Protein 7R8W (pdb70)

Organism: Mus musculus (NCBI:txid10090)

Structure (mmCIF, N/CA/C/O backbone):
data_7R8W
#
_entry.id   7R8W
#
_cell.length_a   35.060
_cell.length_b   37.875
_cell.length_c   38.883
_cell.angle_alpha   90.000
_cell.angle_beta   97.020
_cell.angle_gamma   90.000
#
_symmetry.space_group_name_H-M   'P 1 21 1'
#
loop_
_entity.id
_entity.type
_entity.pdbx_description
1 polymer 'SH2B adapter protein 3'
2 polymer 'JAK2 pY813 phosphopeptide'
3 water water
#
loop_
_atom_site.group_PDB
_atom_site.id
_atom_site.type_symbol
_atom_site.label_atom_id
_atom_site.label_alt_id
_atom_site.label_comp_id
_atom_site.label_asym_id
_atom_site.label_entity_id
_atom_site.label_seq_id
_atom_site.pdbx_PDB_ins_code
_atom_site.Cartn_x
_atom_site.Cartn_y
_atom_site.Cartn_z
_atom_site.occupancy
_atom_site.B_iso_or_equiv
_atom_site.auth_seq_id
_atom_site.auth_comp_id
_atom_site.auth_asym_id
_atom_site.auth_atom_id
_atom_site.pdbx_PDB_model_num
ATOM 1 N N . GLN A 1 1 ? 28.117 1.506 17.107 1.00 48.40 325 GLN A N 1
ATOM 2 C CA . GLN A 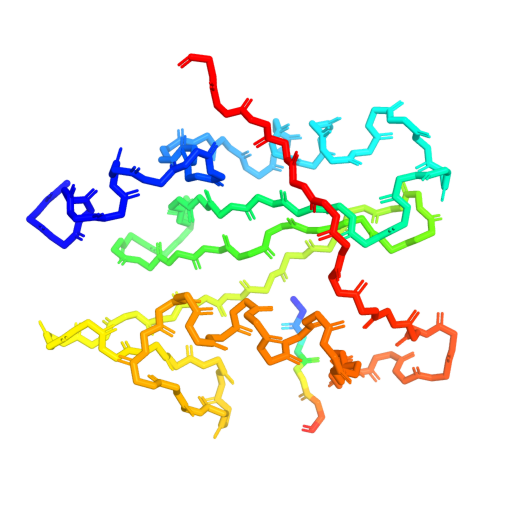1 1 ? 27.030 0.824 16.410 1.00 48.01 325 GLN A CA 1
ATOM 3 C C . GLN A 1 1 ? 27.040 -0.675 16.697 1.00 49.25 325 GLN A C 1
ATOM 4 O O . GLN A 1 1 ? 27.789 -1.159 17.550 1.00 50.26 325 GLN A O 1
ATOM 7 N N . LYS A 1 2 ? 26.206 -1.409 15.963 1.00 50.21 326 LYS A N 1
ATOM 8 C CA . LYS A 1 2 ? 26.164 -2.857 16.121 1.00 51.02 326 LYS A CA 1
ATOM 9 C C . LYS A 1 2 ? 27.467 -3.487 15.647 1.00 54.39 326 LYS A C 1
ATOM 10 O O . LYS A 1 2 ? 28.057 -4.319 16.347 1.00 52.24 326 LYS A O 1
ATOM 12 N N . THR A 1 3 ? 27.943 -3.074 14.465 1.00 53.15 327 THR A N 1
ATOM 13 C CA . THR A 1 3 ? 29.210 -3.574 13.941 1.00 55.68 327 THR A CA 1
ATOM 14 C C . THR A 1 3 ? 30.377 -3.154 14.820 1.00 51.28 327 THR A C 1
ATOM 15 O O . THR A 1 3 ? 31.348 -3.903 14.978 1.00 52.92 327 THR A O 1
ATOM 17 N N . ASP A 1 4 ? 30.310 -1.956 15.394 1.00 53.80 328 ASP A N 1
ATOM 18 C CA . ASP A 1 4 ? 31.434 -1.447 16.165 1.00 47.02 328 ASP A CA 1
ATOM 19 C C . ASP A 1 4 ? 31.484 -2.003 17.579 1.00 50.19 328 ASP A C 1
ATOM 20 O O . ASP A 1 4 ? 32.430 -1.685 18.311 1.00 51.71 328 ASP A O 1
ATOM 22 N N . HIS A 1 5 ? 30.518 -2.827 17.990 0.89 46.94 329 HIS A N 1
ATOM 23 C CA . HIS A 1 5 ? 30.613 -3.378 19.334 0.89 47.52 329 HIS A CA 1
ATOM 24 C C . HIS A 1 5 ? 31.630 -4.513 19.415 0.89 47.92 329 HIS A C 1
ATOM 25 O O . HIS A 1 5 ? 32.314 -4.656 20.437 0.89 48.05 329 HIS A O 1
ATOM 32 N N . PHE A 1 6 ? 31.744 -5.348 18.376 1.00 51.78 330 PHE A N 1
ATOM 33 C CA . PHE A 1 6 ? 32.734 -6.422 18.477 1.00 51.51 330 PHE A CA 1
ATOM 34 C C . PHE A 1 6 ? 34.165 -5.895 18.335 1.00 47.38 330 PHE A C 1
ATOM 35 O O . PHE A 1 6 ? 35.081 -6.452 18.950 1.00 47.18 330 PHE A O 1
ATOM 43 N N . LEU A 1 7 ? 34.381 -4.831 17.547 1.00 40.79 331 LEU A N 1
ATOM 44 C CA . LEU A 1 7 ? 35.689 -4.172 17.513 1.00 35.58 331 LEU A CA 1
ATOM 45 C C . LEU A 1 7 ? 36.072 -3.574 18.860 1.00 39.23 331 LEU A C 1
ATOM 46 O O . LEU A 1 7 ? 37.271 -3.412 19.145 1.00 33.42 331 LEU A O 1
ATOM 51 N N . SER A 1 8 ? 35.087 -3.234 19.697 1.00 37.42 332 SER A N 1
ATOM 52 C CA . SER A 1 8 ? 35.390 -2.566 20.956 1.00 37.28 332 SER A CA 1
ATOM 53 C C . SER A 1 8 ? 36.060 -3.478 21.972 1.00 38.56 332 SER A C 1
ATOM 54 O O . SER A 1 8 ? 36.495 -2.984 23.017 1.00 41.79 332 SER A O 1
ATOM 57 N N . CYS A 1 9 ? 36.151 -4.782 21.714 1.00 35.81 333 CYS A N 1
ATOM 58 C CA . CYS A 1 9 ? 36.914 -5.633 22.612 1.00 37.54 333 CYS A CA 1
ATOM 59 C C . CYS A 1 9 ? 38.417 -5.593 22.339 1.00 35.45 333 CYS A C 1
ATOM 60 O O . CYS A 1 9 ? 39.170 -6.195 23.106 1.00 34.07 333 CYS A O 1
ATOM 63 N N . TYR A 1 10 ? 38.873 -4.895 21.286 1.00 34.03 334 TYR A N 1
ATOM 64 C CA . TYR A 1 10 ? 40.296 -4.943 20.950 1.00 32.14 334 TYR A CA 1
ATOM 65 C C . TYR A 1 10 ? 41.056 -3.727 21.483 1.00 30.30 334 TYR A C 1
ATOM 66 O O . TYR A 1 10 ? 40.582 -2.592 21.361 1.00 29.92 334 TYR A O 1
ATOM 75 N N . PRO A 1 11 ? 42.271 -3.912 22.0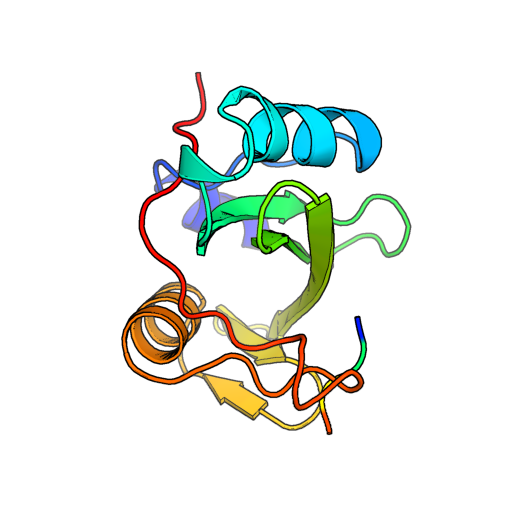27 1.00 27.28 335 PRO A N 1
ATOM 76 C CA . PRO A 1 11 ? 42.997 -2.770 22.604 1.00 24.41 335 PRO A CA 1
ATOM 77 C C . PRO A 1 11 ? 43.417 -1.705 21.579 1.00 27.48 335 PRO A C 1
ATOM 78 O O . PRO A 1 11 ? 43.735 -0.580 21.975 1.00 28.27 335 PRO A O 1
ATOM 82 N N . TRP A 1 12 ? 43.449 -2.028 20.297 1.00 23.95 336 TRP A N 1
ATOM 83 C CA . TRP A 1 12 ? 43.910 -1.113 19.259 1.00 20.43 336 TRP A CA 1
ATOM 84 C C . TRP A 1 12 ? 42.768 -0.380 18.579 1.00 26.31 336 TRP A C 1
ATOM 85 O O . TRP A 1 12 ? 42.998 0.358 17.606 1.00 22.42 336 TRP A O 1
ATOM 96 N N . PHE A 1 13 ? 41.542 -0.595 19.033 1.00 22.87 337 PHE A N 1
ATOM 97 C CA . PHE A 1 13 ? 40.386 0.053 18.441 1.00 23.46 337 PHE A CA 1
ATOM 98 C C . PHE A 1 13 ? 40.055 1.296 19.258 1.00 26.59 337 PHE A C 1
ATOM 99 O O . PHE A 1 13 ? 39.866 1.209 20.477 1.00 27.92 337 PHE A O 1
ATOM 107 N N . HIS A 1 14 ? 40.032 2.455 18.592 1.00 24.01 338 HIS A N 1
ATOM 108 C CA . HIS A 1 14 ? 39.817 3.734 19.252 1.00 27.65 338 HIS A CA 1
ATOM 109 C C . HIS A 1 14 ? 38.473 4.366 18.908 1.00 25.84 338 HIS A C 1
ATOM 110 O O . HIS A 1 14 ? 38.217 5.497 19.340 1.00 30.61 338 HIS A O 1
ATOM 117 N N . GLY A 1 15 ? 37.619 3.690 18.131 1.00 29.51 339 GLY A N 1
ATOM 118 C CA . GLY A 1 15 ? 36.294 4.212 17.843 1.00 29.51 339 GLY A CA 1
ATOM 119 C C . GLY A 1 15 ? 36.299 5.544 17.108 1.00 35.52 339 GLY A C 1
ATOM 120 O O . GLY A 1 15 ? 36.970 5.714 16.082 1.00 33.73 339 GLY A O 1
ATOM 121 N N . PRO A 1 16 ? 35.524 6.527 17.617 1.00 39.77 340 PRO A N 1
ATOM 122 C CA . PRO A 1 16 ? 35.303 7.781 16.867 1.00 36.10 340 PRO A CA 1
ATOM 123 C C . PRO A 1 16 ? 36.311 8.883 17.204 1.00 36.97 340 PRO A C 1
ATOM 124 O O . PRO A 1 16 ? 35.952 10.000 17.593 1.00 42.93 340 PRO A O 1
ATOM 128 N N . ILE A 1 17 ? 37.586 8.592 17.033 1.00 32.93 341 ILE A N 1
ATOM 129 C CA . ILE A 1 17 ? 38.567 9.665 17.142 1.00 31.51 341 ILE A CA 1
ATOM 130 C C . ILE A 1 17 ? 38.789 10.245 15.758 1.00 30.52 341 ILE A C 1
ATOM 131 O O . ILE A 1 17 ? 38.647 9.556 14.739 1.00 30.78 341 ILE A O 1
ATOM 136 N N . SER A 1 18 ? 39.143 11.529 15.724 1.00 33.59 342 SER A N 1
ATOM 137 C CA . SER A 1 18 ? 39.325 12.232 14.468 1.00 33.10 342 SER A CA 1
ATOM 138 C C . SER A 1 18 ? 40.596 11.781 13.766 1.00 32.39 342 SER A C 1
ATOM 139 O O . SER A 1 18 ? 41.541 11.285 14.390 1.00 31.00 342 SER A O 1
ATOM 142 N N . ARG A 1 19 ? 40.630 12.041 12.460 1.00 28.80 343 ARG A N 1
ATOM 143 C CA . ARG A 1 19 ? 41.832 11.842 11.659 1.00 32.80 343 ARG A CA 1
ATOM 144 C C . ARG A 1 19 ? 43.053 12.502 12.293 1.00 28.85 343 ARG A C 1
ATOM 145 O O . ARG A 1 19 ? 44.132 11.899 12.378 1.00 27.57 343 ARG A O 1
ATOM 153 N N . VAL A 1 20 ? 42.907 13.756 12.726 1.00 26.21 344 VAL A N 1
ATOM 154 C CA . VAL A 1 20 ? 44.058 14.499 13.229 1.00 27.67 344 VAL A CA 1
ATOM 155 C C . VAL A 1 20 ? 44.560 13.889 14.526 1.00 26.94 344 VAL A C 1
ATOM 156 O O . VAL A 1 20 ? 45.768 13.687 14.709 1.00 25.20 344 VAL A O 1
ATOM 160 N N . ARG A 1 21 ? 43.641 13.569 15.437 1.00 26.22 345 ARG A N 1
ATOM 161 C CA . ARG A 1 21 ? 44.033 12.965 16.707 1.00 28.14 345 ARG A CA 1
ATOM 162 C C . AR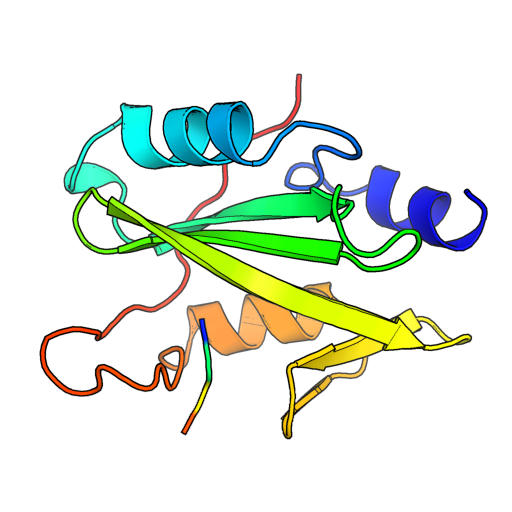G A 1 21 ? 44.697 11.607 16.486 1.00 26.29 345 ARG A C 1
ATOM 163 O O . ARG A 1 21 ? 45.727 11.300 17.093 1.00 24.20 345 ARG A O 1
ATOM 166 N N . ALA A 1 22 ? 44.117 10.778 15.620 1.00 24.91 346 ALA A N 1
ATOM 167 C CA . ALA A 1 22 ? 44.718 9.470 15.332 1.00 24.05 346 ALA A CA 1
ATOM 168 C C . ALA A 1 22 ? 46.114 9.619 14.751 1.00 24.27 346 ALA A C 1
ATOM 169 O O . ALA A 1 22 ? 47.022 8.865 15.108 1.00 24.54 346 ALA A O 1
ATOM 171 N N . ALA A 1 23 ? 46.296 10.570 13.829 1.00 24.06 347 ALA A N 1
ATOM 172 C CA . ALA A 1 23 ? 47.620 10.831 13.265 1.00 23.60 347 ALA A CA 1
ATOM 173 C C . ALA A 1 23 ? 48.618 11.166 14.360 1.00 24.93 347 ALA A C 1
ATOM 174 O O . ALA A 1 23 ? 49.723 10.595 14.422 1.00 25.51 347 ALA A O 1
ATOM 176 N N . GLN A 1 24 ? 48.253 12.101 15.243 1.00 24.60 348 GLN A N 1
ATOM 177 C CA . GLN A 1 24 ? 49.176 12.493 16.297 1.00 25.82 348 GLN A CA 1
ATOM 178 C C . GLN A 1 24 ? 49.439 11.363 17.281 1.00 24.65 348 GLN A C 1
ATOM 179 O O . GLN A 1 24 ? 50.536 11.269 17.839 1.00 23.79 348 GLN A O 1
ATOM 185 N N . LEU A 1 25 ? 48.461 10.493 17.512 1.00 27.20 349 LEU A N 1
ATOM 186 C CA . LEU A 1 25 ? 48.707 9.352 18.382 1.00 26.25 349 LEU A CA 1
ATOM 187 C C . LEU A 1 25 ? 49.765 8.437 17.802 1.00 25.40 349 LEU A C 1
ATOM 188 O O . LEU A 1 25 ? 50.629 7.957 18.538 1.00 22.87 349 LEU A O 1
ATOM 193 N N . VAL A 1 26 ? 49.685 8.144 16.498 1.00 23.44 350 VAL A N 1
ATOM 194 C CA . VAL A 1 26 ? 50.657 7.221 15.904 1.00 24.41 350 VAL A CA 1
ATOM 195 C C . VAL A 1 26 ? 51.988 7.911 15.623 1.00 24.92 350 VAL A C 1
ATOM 196 O O . VAL A 1 26 ? 53.025 7.229 15.575 1.00 24.69 350 VAL A O 1
ATOM 200 N N . GLN A 1 27 ? 51.992 9.240 15.459 1.00 25.08 351 GLN A N 1
ATOM 201 C CA . GLN A 1 27 ? 53.228 9.980 15.194 1.00 25.47 351 GLN A CA 1
ATOM 202 C C . GLN A 1 27 ? 54.026 10.349 16.445 1.00 26.93 351 GLN A C 1
ATOM 203 O O . GLN A 1 27 ? 55.182 10.800 16.317 1.00 24.69 351 GLN A O 1
ATOM 209 N N . LEU A 1 28 ? 53.440 10.186 17.634 1.00 23.63 352 LEU A N 1
ATOM 210 C CA . LEU A 1 28 ? 54.025 10.698 18.868 1.00 27.11 352 LEU A CA 1
ATOM 211 C C . LEU A 1 28 ? 55.482 10.266 19.040 1.00 30.04 352 LEU A C 1
ATOM 212 O O . LEU A 1 28 ? 56.350 11.088 19.371 1.00 28.90 352 LEU A O 1
ATOM 217 N N . GLN A 1 29 ? 55.779 8.980 18.822 1.00 27.50 353 GLN A N 1
ATOM 218 C CA . GLN A 1 29 ? 57.146 8.499 19.044 1.00 31.79 353 GLN A CA 1
ATOM 219 C C . GLN A 1 29 ? 58.053 8.655 17.826 1.00 34.09 353 GLN A C 1
ATOM 220 O O . GLN A 1 29 ? 59.142 8.066 17.804 1.00 35.68 353 GLN A O 1
ATOM 226 N N . GLY A 1 30 ? 57.651 9.437 16.829 1.00 31.24 354 G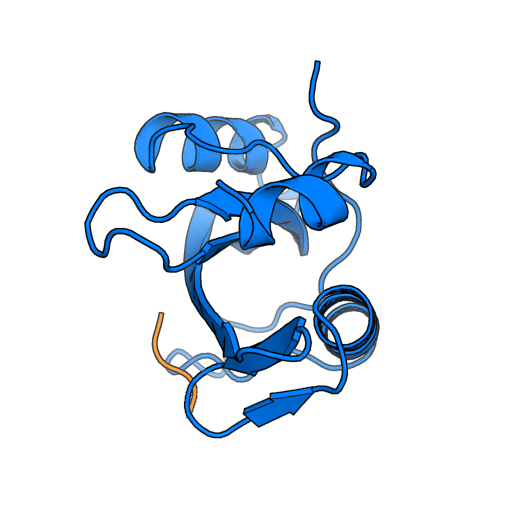LY A N 1
ATOM 227 C CA . GLY A 1 30 ? 58.494 9.701 15.684 1.00 32.99 354 GLY A CA 1
ATOM 228 C C . GLY A 1 30 ? 58.776 8.458 14.854 1.00 34.53 354 GLY A C 1
ATOM 229 O O . GLY A 1 30 ? 58.003 7.488 14.854 1.00 31.79 354 GLY A O 1
ATOM 230 N N . PRO A 1 31 ? 59.870 8.477 14.091 1.00 31.57 355 PRO A N 1
ATOM 231 C CA . PRO A 1 31 ? 60.179 7.308 13.240 1.00 33.82 355 PRO A CA 1
ATOM 232 C C . PRO A 1 31 ? 60.510 6.054 14.033 1.00 34.34 355 PRO A C 1
ATOM 233 O O . PRO A 1 31 ? 60.447 4.955 13.470 1.00 38.08 355 PRO A O 1
ATOM 237 N N . ASP A 1 32 ? 60.851 6.176 15.317 1.00 36.11 356 ASP A N 1
ATOM 238 C CA . ASP A 1 32 ? 60.949 5.016 16.196 1.00 37.68 356 ASP A CA 1
ATOM 239 C C . ASP A 1 32 ? 59.672 4.188 16.209 1.00 36.33 356 ASP A C 1
ATOM 240 O O . ASP A 1 32 ? 59.712 3.005 16.563 1.00 34.84 356 ASP A O 1
ATOM 245 N N . ALA A 1 33 ? 58.538 4.792 15.869 1.00 34.88 357 ALA A N 1
ATOM 246 C CA . ALA A 1 33 ? 57.255 4.115 15.893 1.00 30.71 357 ALA A CA 1
ATOM 247 C C . ALA A 1 33 ? 56.832 3.643 14.512 1.00 30.53 357 ALA A C 1
ATOM 248 O O . ALA A 1 33 ? 55.635 3.433 14.279 1.00 25.13 357 ALA A O 1
ATOM 250 N N . HIS A 1 34 ? 57.779 3.494 13.587 1.00 28.99 358 HIS A N 1
ATOM 251 C CA . HIS A 1 34 ? 57.469 2.952 12.263 1.00 28.12 358 HIS A CA 1
ATOM 252 C C . HIS A 1 34 ? 56.652 1.686 12.419 1.00 26.15 358 HIS A C 1
ATOM 253 O O . HIS A 1 34 ? 57.038 0.778 13.155 1.00 26.38 358 HIS A O 1
ATOM 260 N N . GLY A 1 35 ? 55.494 1.650 11.771 1.00 27.82 359 GLY A N 1
ATOM 261 C CA . GLY A 1 35 ? 54.631 0.492 11.814 1.00 24.29 359 GLY A CA 1
ATOM 262 C C . GLY A 1 35 ? 53.564 0.504 12.888 1.00 27.23 359 GLY A C 1
ATOM 263 O O . GLY A 1 35 ? 52.670 -0.357 12.857 1.00 25.32 359 GLY A O 1
ATOM 264 N N . VAL A 1 36 ? 53.620 1.438 13.838 1.00 25.05 360 VAL A N 1
ATOM 265 C CA . VAL A 1 36 ? 52.624 1.462 14.899 1.00 25.96 360 VAL A CA 1
ATOM 266 C C . VAL A 1 36 ? 51.288 1.887 14.310 1.00 21.81 360 VAL A C 1
ATOM 267 O O . VAL A 1 36 ? 51.230 2.766 13.437 1.00 22.48 360 VAL A O 1
ATOM 271 N N . PHE A 1 37 ? 50.202 1.268 14.765 1.00 22.64 361 PHE A N 1
ATOM 272 C CA . PHE A 1 37 ? 48.910 1.523 14.125 1.00 21.16 361 PHE A CA 1
ATOM 273 C C . PHE A 1 37 ? 47.799 1.670 15.158 1.00 21.14 361 PHE A C 1
ATOM 274 O O . PHE A 1 37 ? 47.948 1.362 16.344 1.00 20.61 361 PHE A O 1
ATOM 282 N N . LEU A 1 38 ? 46.650 2.116 14.671 1.00 18.84 362 LEU A N 1
ATOM 283 C CA . LEU A 1 38 ? 45.409 1.979 15.412 1.00 18.63 362 LEU A CA 1
ATOM 284 C C . LEU A 1 38 ? 44.286 1.825 14.401 1.00 21.10 362 LEU A C 1
ATOM 285 O O . LEU A 1 38 ? 44.464 2.077 13.208 1.00 19.85 362 LEU A O 1
ATOM 290 N N . VAL A 1 39 ? 43.121 1.400 14.878 1.00 21.69 363 VAL A N 1
ATOM 291 C CA . VAL A 1 39 ? 41.945 1.336 14.014 1.00 22.59 363 VAL A CA 1
ATOM 292 C C . VAL A 1 39 ? 40.880 2.251 14.601 1.00 21.46 363 VAL A C 1
ATOM 293 O O . VAL A 1 39 ? 40.697 2.293 15.821 1.00 23.97 363 VAL A O 1
ATOM 297 N N . ARG A 1 40 ? 40.216 3.023 13.735 1.00 23.67 364 ARG A N 1
ATOM 298 C CA . ARG A 1 40 ? 39.183 3.942 14.175 1.00 25.19 364 ARG A CA 1
ATOM 299 C C . ARG A 1 40 ? 38.031 3.908 13.185 1.00 25.91 364 ARG A C 1
ATOM 300 O O . ARG A 1 40 ? 38.147 3.362 12.080 1.00 25.13 364 ARG A O 1
ATOM 308 N N . GLN A 1 41 ? 36.926 4.535 13.589 1.00 27.45 365 GLN A N 1
ATOM 309 C CA . GLN A 1 41 ? 35.847 4.842 12.657 1.00 29.80 365 GLN A CA 1
ATOM 310 C C . GLN A 1 41 ? 36.276 5.958 11.716 1.00 30.48 365 GLN A C 1
ATOM 311 O O . GLN A 1 41 ? 37.094 6.815 12.068 1.00 30.59 365 GLN A O 1
ATOM 317 N N . SER A 1 42 ? 35.767 5.903 10.487 1.00 31.88 366 SER A N 1
ATOM 318 C CA . SER A 1 42 ? 35.996 6.969 9.526 1.00 30.80 366 SER A CA 1
ATOM 319 C C . SER A 1 42 ? 35.081 8.128 9.873 1.00 38.24 366 SER A C 1
ATOM 320 O O . SER A 1 42 ? 33.902 7.920 10.177 1.00 37.09 366 SER A O 1
ATOM 323 N N . GLU A 1 43 ? 35.616 9.343 9.850 1.00 39.78 367 GLU A N 1
ATOM 324 C CA . GLU A 1 43 ? 34.733 10.484 10.059 1.00 44.54 367 GLU A CA 1
ATOM 325 C C . GLU A 1 43 ? 34.118 11.004 8.762 1.00 45.27 367 GLU A C 1
ATOM 326 O O . GLU A 1 43 ? 33.093 11.691 8.814 1.00 47.01 367 GLU A O 1
ATOM 332 N N . SER A 1 44 ? 34.677 10.656 7.604 1.00 42.70 368 SER A N 1
ATOM 333 C CA . SER A 1 44 ? 34.139 11.136 6.340 1.00 43.46 368 SER A CA 1
ATOM 334 C C . SER A 1 44 ? 33.246 10.125 5.637 1.00 45.26 368 SER A C 1
ATOM 335 O O . SER A 1 44 ? 32.490 10.512 4.740 1.00 47.55 368 SER A O 1
ATOM 338 N N . ARG A 1 45 ? 33.306 8.851 6.010 1.00 41.03 369 ARG A N 1
ATOM 339 C CA . ARG A 1 45 ? 32.446 7.824 5.421 1.00 43.55 369 ARG A CA 1
ATOM 340 C C . ARG A 1 45 ? 31.808 7.077 6.581 1.00 42.91 369 ARG A C 1
ATOM 341 O O . ARG A 1 45 ? 32.386 6.106 7.077 1.00 37.27 369 ARG A O 1
ATOM 349 N N . ARG A 1 46 ? 30.626 7.527 7.001 1.00 38.54 370 ARG A N 1
ATOM 350 C CA . ARG A 1 46 ? 29.984 6.941 8.169 1.00 40.05 370 ARG A CA 1
ATOM 351 C C . ARG A 1 46 ? 29.796 5.438 7.980 1.00 37.81 370 ARG A C 1
ATOM 352 O O . ARG A 1 46 ? 29.458 4.963 6.891 1.00 40.51 370 ARG 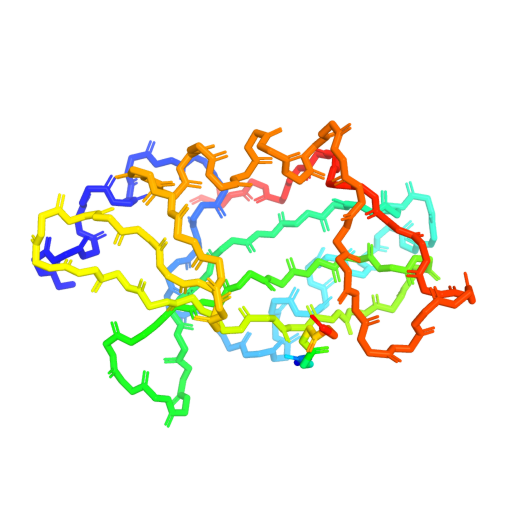A O 1
ATOM 356 N N . GLY A 1 47 ? 30.059 4.683 9.043 1.00 35.01 371 GLY A N 1
ATOM 357 C CA . GLY A 1 47 ? 29.957 3.248 9.010 1.00 40.94 371 GLY A CA 1
ATOM 358 C C . GLY A 1 47 ? 31.212 2.523 8.568 1.00 38.52 371 GLY A C 1
ATOM 359 O O . GLY A 1 47 ? 31.332 1.321 8.831 1.00 36.06 371 GLY A O 1
ATOM 360 N N . GLU A 1 48 ? 32.150 3.218 7.916 1.00 37.34 372 GLU A N 1
ATOM 361 C CA . GLU A 1 48 ? 33.419 2.628 7.511 1.00 34.01 372 GLU A CA 1
ATOM 362 C C . GLU A 1 48 ? 34.500 2.884 8.560 1.00 29.55 372 GLU A C 1
ATOM 363 O O . GLU A 1 48 ? 34.326 3.659 9.498 1.00 30.62 372 GLU A O 1
ATOM 369 N N . TYR A 1 49 ? 35.625 2.197 8.403 1.00 29.51 373 TYR A N 1
ATOM 370 C CA . TYR A 1 49 ? 36.681 2.219 9.401 1.00 30.41 373 TYR A CA 1
ATOM 371 C C . TYR A 1 49 ? 37.974 2.631 8.722 1.00 28.39 373 TYR A C 1
ATOM 372 O O . TYR A 1 49 ? 38.043 2.754 7.497 1.00 26.34 373 TYR A O 1
ATOM 381 N N . VAL A 1 50 ? 39.005 2.885 9.535 1.00 24.92 374 VAL A N 1
ATOM 382 C CA . VAL A 1 50 ? 40.273 3.380 9.021 1.00 26.16 374 VAL A CA 1
ATOM 383 C C . VAL A 1 50 ? 41.394 2.716 9.805 1.00 24.28 374 VAL A C 1
ATOM 384 O O . VAL A 1 50 ? 41.330 2.655 11.037 1.00 23.37 374 VAL A O 1
ATOM 388 N N . LEU A 1 51 ? 42.430 2.270 9.100 1.00 24.55 375 LEU A N 1
ATOM 389 C CA . LEU A 1 51 ? 43.688 1.863 9.723 1.00 22.85 375 LEU A CA 1
ATOM 390 C C . LEU A 1 51 ? 44.659 3.031 9.599 1.00 24.94 375 LEU A C 1
ATOM 391 O O . LEU A 1 51 ? 45.072 3.387 8.490 1.00 26.29 375 LEU A O 1
ATOM 396 N N . THR A 1 52 ? 44.997 3.654 10.727 1.00 24.14 376 THR A N 1
ATOM 397 C CA . THR A 1 52 ? 45.932 4.774 10.733 1.00 21.86 376 THR A CA 1
ATOM 398 C C . THR A 1 52 ? 47.253 4.235 11.246 1.00 24.27 376 THR A C 1
ATOM 399 O O . THR A 1 52 ? 47.269 3.545 12.265 1.00 20.42 376 THR A O 1
ATOM 403 N N . PHE A 1 53 ? 48.342 4.496 10.522 1.00 24.57 377 PHE A N 1
ATOM 404 C CA . PHE A 1 53 ? 49.607 3.890 10.913 1.00 22.55 377 PHE A CA 1
ATOM 405 C C . PHE A 1 53 ? 50.749 4.851 10.626 1.00 25.18 377 PHE A C 1
ATOM 406 O O . PHE A 1 53 ? 50.610 5.809 9.862 1.00 25.33 377 PHE A O 1
ATOM 414 N N . ASN A 1 54 ? 51.876 4.583 11.286 1.00 25.11 378 ASN A N 1
ATOM 415 C CA . ASN A 1 54 ? 53.084 5.393 11.207 1.00 23.32 378 ASN A CA 1
ATOM 416 C C . ASN A 1 54 ? 53.998 4.761 10.152 1.00 27.45 378 ASN A C 1
ATOM 417 O O . ASN A 1 54 ? 54.306 3.565 10.221 1.00 27.28 378 ASN A O 1
ATOM 422 N N . LEU A 1 55 ? 54.398 5.561 9.167 1.00 29.88 379 LEU A N 1
ATOM 423 C CA . LEU A 1 55 ? 55.345 5.158 8.133 1.00 30.98 379 LEU A CA 1
ATOM 424 C C . LEU A 1 55 ? 56.543 6.093 8.261 1.00 33.38 379 LEU A C 1
ATOM 425 O O . LEU A 1 55 ? 56.518 7.215 7.747 1.00 34.61 379 LEU A O 1
ATOM 430 N N . GLN A 1 56 ? 57.575 5.632 8.959 1.00 33.26 380 GLN A N 1
ATOM 431 C CA . GLN A 1 56 ? 58.794 6.417 9.178 1.00 36.34 380 GLN A CA 1
ATOM 432 C C . GLN A 1 56 ? 58.487 7.820 9.712 1.00 36.51 380 GLN A C 1
ATOM 433 O O . GLN A 1 56 ? 59.054 8.819 9.258 1.00 36.94 380 GLN A O 1
ATOM 439 N N . GLY A 1 57 ? 57.587 7.900 10.706 1.00 32.78 381 GLY A N 1
ATOM 440 C CA . GLY A 1 57 ? 57.291 9.151 11.385 1.00 33.42 381 GLY A CA 1
ATOM 441 C C . GLY A 1 57 ? 56.047 9.872 10.903 1.00 33.05 381 GLY A C 1
ATOM 442 O O . GLY A 1 57 ? 55.533 10.734 11.626 1.00 31.45 381 GLY A O 1
ATOM 443 N N . ARG A 1 58 ? 55.562 9.568 9.705 1.00 29.55 382 ARG A N 1
ATOM 444 C CA . ARG A 1 58 ? 54.390 10.235 9.154 1.00 31.66 382 ARG A CA 1
ATOM 445 C C . ARG A 1 58 ? 53.178 9.319 9.261 1.00 32.23 382 ARG A C 1
ATOM 446 O O . ARG A 1 58 ? 53.299 8.101 9.129 1.00 35.14 382 ARG A O 1
ATOM 449 N N . ALA A 1 59 ? 52.007 9.909 9.483 1.00 29.63 383 ALA A N 1
ATOM 450 C CA . ALA A 1 59 ? 50.776 9.128 9.565 1.00 30.71 383 ALA A CA 1
ATOM 451 C C . ALA A 1 59 ? 50.199 8.883 8.175 1.00 29.58 383 ALA A C 1
ATOM 452 O O . ALA A 1 59 ? 50.165 9.790 7.340 1.00 29.60 383 ALA A O 1
ATOM 454 N N . LYS A 1 60 ? 49.746 7.653 7.941 1.00 27.62 384 LYS A N 1
ATOM 455 C CA . LYS A 1 60 ? 49.011 7.255 6.750 1.00 29.94 384 LYS A CA 1
ATOM 456 C C . LYS A 1 60 ? 47.668 6.705 7.192 1.00 30.91 384 LYS A C 1
ATOM 457 O O . LYS A 1 60 ? 47.549 6.185 8.304 1.00 28.62 384 LYS A O 1
ATOM 463 N N . HIS A 1 61 ? 46.672 6.786 6.301 1.00 28.39 385 HIS A N 1
ATOM 464 C CA . HIS A 1 61 ? 45.297 6.388 6.597 1.00 26.58 385 HIS A CA 1
ATOM 465 C C . HIS A 1 61 ? 44.786 5.510 5.461 1.00 32.12 385 HIS A C 1
ATOM 466 O O . HIS A 1 61 ? 44.845 5.905 4.290 1.00 33.99 385 HIS A O 1
ATOM 473 N N . LEU A 1 62 ? 44.303 4.316 5.802 1.00 27.98 386 LEU A N 1
ATOM 474 C CA . LEU A 1 62 ? 43.821 3.353 4.826 1.00 29.75 386 LEU A CA 1
ATOM 475 C C . LEU A 1 62 ? 42.385 2.972 5.164 1.00 32.93 386 LEU A C 1
ATOM 476 O O . LEU A 1 62 ? 42.095 2.561 6.295 1.00 29.11 386 LEU A O 1
ATOM 481 N N . ARG A 1 63 ? 41.485 3.104 4.189 1.00 28.42 387 ARG A N 1
ATOM 482 C CA . ARG A 1 63 ? 40.089 2.785 4.436 1.00 33.41 387 ARG A CA 1
ATOM 483 C C . ARG A 1 63 ? 39.907 1.285 4.654 1.00 31.82 387 ARG A C 1
ATOM 484 O O . ARG A 1 63 ? 40.574 0.462 4.028 1.00 34.16 387 ARG A O 1
ATOM 492 N N . LEU A 1 64 ? 38.988 0.943 5.548 1.00 28.71 388 LEU A N 1
ATOM 493 C CA . LEU A 1 64 ? 38.617 -0.427 5.842 1.00 35.33 388 LEU A CA 1
ATOM 494 C C . LEU A 1 64 ? 37.105 -0.499 5.767 1.00 35.59 388 LEU A C 1
ATOM 495 O O . LEU A 1 64 ? 36.413 0.318 6.384 1.00 33.59 388 LEU A O 1
ATOM 500 N N . VAL A 1 65 ? 36.600 -1.463 5.013 1.00 40.27 389 VAL A N 1
ATOM 501 C CA . VAL A 1 65 ? 35.165 -1.696 4.892 1.00 44.13 389 VAL A CA 1
ATOM 502 C C . VAL A 1 65 ? 34.865 -3.050 5.514 1.00 44.66 389 VAL A C 1
ATOM 503 O O . VAL A 1 65 ? 35.462 -4.064 5.135 1.00 44.44 389 VAL A O 1
ATOM 507 N N . LEU A 1 66 ? 33.976 -3.069 6.491 1.00 42.99 390 LEU A N 1
ATOM 508 C CA . LEU A 1 66 ? 33.558 -4.317 7.099 1.00 51.56 390 LEU A CA 1
ATOM 509 C C . LEU A 1 66 ? 32.224 -4.747 6.510 1.00 52.57 390 LEU A C 1
ATOM 510 O O . LEU A 1 66 ? 31.296 -3.938 6.410 1.00 51.55 390 LEU A O 1
ATOM 515 N N . THR A 1 67 ? 32.144 -6.012 6.104 1.00 55.44 391 THR A N 1
ATOM 516 C CA . THR A 1 67 ? 30.916 -6.581 5.572 1.00 59.66 391 THR A CA 1
ATOM 517 C C . THR A 1 67 ? 29.948 -6.891 6.714 1.00 62.78 391 THR A C 1
ATOM 518 O O . THR A 1 67 ? 30.213 -6.612 7.889 1.00 59.21 391 THR A O 1
ATOM 522 N N . GLU A 1 68 ? 28.802 -7.479 6.357 1.00 65.89 392 GLU A N 1
ATOM 523 C CA . GLU A 1 68 ? 27.791 -7.812 7.357 1.00 65.42 392 GLU A CA 1
ATOM 524 C C . GLU A 1 68 ? 28.301 -8.869 8.335 1.00 65.39 392 GLU A C 1
ATOM 525 O O . GLU A 1 68 ? 28.004 -8.809 9.535 1.00 61.53 392 GLU A O 1
ATOM 527 N N . ARG A 1 69 ? 29.072 -9.840 7.843 1.00 64.30 393 ARG A N 1
ATOM 528 C CA . ARG A 1 69 ? 29.599 -10.918 8.669 1.00 63.24 393 ARG A CA 1
ATOM 529 C C . ARG A 1 69 ? 30.942 -10.574 9.307 1.00 63.91 393 ARG A C 1
ATOM 530 O O . ARG A 1 69 ? 31.584 -11.451 9.892 1.00 63.17 393 ARG A O 1
ATOM 532 N N . GLY A 1 70 ? 31.384 -9.328 9.208 1.00 60.57 394 GLY A N 1
ATOM 533 C CA . GLY A 1 70 ? 32.644 -8.941 9.795 1.00 57.61 394 GLY A CA 1
ATOM 534 C C . GLY A 1 70 ? 33.864 -9.200 8.940 1.00 56.80 394 GLY A C 1
ATOM 535 O O . GLY A 1 70 ? 34.984 -8.960 9.412 1.00 50.68 394 GLY A O 1
ATOM 536 N N . GLN A 1 71 ? 33.695 -9.703 7.715 1.00 51.01 395 GLN A N 1
ATOM 537 C CA . GLN A 1 71 ? 34.810 -9.730 6.780 1.00 48.51 395 GLN A CA 1
ATOM 538 C C . GLN A 1 71 ? 35.301 -8.307 6.541 1.00 47.77 395 GLN A C 1
ATOM 539 O O . GLN A 1 71 ? 34.540 -7.343 6.636 1.00 50.93 395 GLN A O 1
ATOM 541 N N . CYS A 1 72 ? 36.587 -8.177 6.237 1.00 44.42 396 CYS A N 1
ATOM 542 C CA . CYS A 1 72 ? 37.236 -6.880 6.106 1.00 43.55 396 CYS A CA 1
ATOM 543 C C . CYS A 1 72 ? 37.734 -6.727 4.680 1.00 40.31 396 CYS A C 1
ATOM 544 O O . CYS A 1 72 ? 38.483 -7.575 4.190 1.00 45.82 396 CYS A O 1
ATOM 547 N N . ARG A 1 73 ? 37.326 -5.652 4.019 1.00 39.02 397 ARG A N 1
ATOM 548 C CA . ARG A 1 73 ? 37.745 -5.360 2.654 1.00 44.44 397 ARG A CA 1
ATOM 549 C C . ARG A 1 73 ? 38.647 -4.129 2.635 1.00 43.23 397 ARG A C 1
ATOM 550 O O . ARG A 1 73 ? 38.285 -3.077 3.173 1.00 40.85 397 ARG A O 1
ATOM 553 N N . VAL A 1 74 ? 39.811 -4.265 2.017 1.00 43.91 398 VAL A N 1
ATOM 554 C CA . VAL A 1 74 ? 40.770 -3.171 1.864 1.00 42.76 398 VAL A CA 1
ATOM 555 C C . VAL A 1 74 ? 40.987 -3.024 0.363 1.00 46.11 398 VAL A C 1
ATOM 556 O O . VAL A 1 74 ? 41.896 -3.633 -0.217 1.00 46.44 398 VAL A O 1
ATOM 560 N N . GLN A 1 75 ? 40.135 -2.221 -0.277 1.00 50.36 399 GLN A N 1
ATOM 561 C CA . GLN A 1 75 ? 40.101 -2.112 -1.730 1.00 49.97 399 GLN A CA 1
ATOM 562 C C . GLN A 1 75 ? 39.964 -3.485 -2.369 1.00 50.52 399 GLN A C 1
ATOM 563 O O . GLN A 1 75 ? 38.913 -4.123 -2.257 1.00 52.17 399 GLN A O 1
ATOM 569 N N . HIS A 1 76 ? 41.033 -3.964 -3.011 1.00 53.69 400 HIS A N 1
ATOM 570 C CA . HIS A 1 76 ? 40.971 -5.236 -3.715 1.00 52.93 400 HIS A CA 1
ATOM 571 C C . HIS A 1 76 ? 41.236 -6.433 -2.809 1.00 54.32 400 HIS A C 1
ATOM 572 O O . HIS A 1 76 ? 40.913 -7.566 -3.190 1.00 53.67 400 HIS A O 1
ATOM 579 N N . LEU A 1 77 ? 41.801 -6.217 -1.624 1.00 52.00 401 LEU A N 1
ATOM 580 C CA . LEU A 1 77 ? 42.095 -7.313 -0.716 1.00 47.83 401 LEU A CA 1
ATOM 581 C C . LEU A 1 77 ? 40.891 -7.605 0.167 1.00 46.73 401 LEU A C 1
ATOM 582 O O . LEU A 1 77 ? 40.084 -6.720 0.469 1.00 47.76 401 LEU A O 1
ATOM 587 N N . HIS A 1 78 ? 40.777 -8.867 0.573 1.00 43.28 402 HIS A N 1
ATOM 588 C CA . HIS A 1 78 ? 39.677 -9.352 1.392 1.00 45.02 402 HIS A CA 1
ATOM 589 C C . HIS A 1 78 ? 40.248 -10.243 2.487 1.00 42.75 402 HIS A C 1
ATOM 590 O O . HIS A 1 78 ? 41.159 -11.038 2.235 1.00 45.18 402 HIS A O 1
ATOM 592 N N . PHE A 1 79 ? 39.735 -10.089 3.706 1.00 39.49 403 PHE A N 1
ATOM 593 C CA . PHE A 1 79 ? 40.217 -10.840 4.852 1.00 43.43 403 PHE A CA 1
ATOM 594 C C . PHE A 1 79 ? 39.024 -11.298 5.667 1.00 41.10 403 PHE A C 1
ATOM 595 O O . PHE A 1 79 ? 38.006 -10.595 5.732 1.00 40.21 403 PHE A O 1
ATOM 603 N N . PRO A 1 80 ? 39.108 -12.485 6.280 1.00 39.96 404 PRO A N 1
ATOM 604 C CA . PRO A 1 80 ? 37.979 -12.979 7.083 1.00 42.84 404 PRO A CA 1
ATOM 605 C C . PRO A 1 80 ? 37.602 -12.065 8.235 1.00 46.45 404 PRO A C 1
ATOM 606 O O . PRO A 1 80 ? 36.421 -12.012 8.598 1.00 48.73 404 PRO A O 1
ATOM 610 N N . SER A 1 81 ? 38.560 -11.330 8.807 1.00 41.85 405 SER A N 1
ATOM 611 C CA . SER A 1 81 ? 38.308 -10.456 9.948 1.00 42.62 405 SER A CA 1
ATOM 612 C C . SER A 1 81 ? 39.316 -9.313 9.940 1.00 35.88 405 SER A C 1
ATOM 613 O O . SER A 1 81 ? 40.351 -9.377 9.272 1.00 34.39 405 SER A O 1
ATOM 616 N N . VAL A 1 82 ? 39.006 -8.272 10.715 1.00 31.02 406 VAL A N 1
ATOM 617 C CA . VAL A 1 82 ? 39.958 -7.181 10.905 1.00 33.86 406 VAL A CA 1
ATOM 618 C C . VAL A 1 82 ? 41.258 -7.710 11.485 1.00 32.81 406 VAL A C 1
ATOM 619 O O . VAL A 1 82 ? 42.353 -7.273 11.101 1.00 29.92 406 VAL A O 1
ATOM 623 N N . VAL A 1 83 ? 41.161 -8.655 12.423 1.00 33.30 407 VAL A N 1
ATOM 624 C CA . VAL A 1 83 ? 42.362 -9.215 13.056 1.00 35.09 407 VAL A CA 1
ATOM 625 C C . VAL A 1 83 ? 43.233 -9.925 12.032 1.00 33.45 407 VAL A C 1
ATOM 626 O O . VAL A 1 83 ? 44.468 -9.816 12.056 1.00 30.33 407 VAL A O 1
ATOM 630 N N . ASP A 1 84 ? 42.614 -10.697 11.134 1.00 34.36 408 ASP A N 1
ATOM 631 C CA . ASP A 1 84 ? 43.399 -11.358 10.095 1.00 37.88 408 ASP A CA 1
ATOM 632 C C . ASP A 1 84 ? 44.091 -10.332 9.213 1.00 32.73 408 ASP A C 1
ATOM 633 O O . ASP A 1 84 ? 45.257 -10.514 8.846 1.00 30.21 408 ASP A O 1
ATOM 638 N N . MET A 1 85 ? 43.398 -9.227 8.897 1.00 30.41 409 MET A N 1
ATOM 639 C CA . MET A 1 85 ? 44.004 -8.157 8.103 1.00 32.42 409 MET A CA 1
ATOM 640 C C . MET A 1 85 ? 45.223 -7.568 8.811 1.00 32.27 409 MET A C 1
ATOM 641 O O . MET A 1 85 ? 46.280 -7.387 8.194 1.00 31.64 409 MET A O 1
ATOM 646 N N . LEU A 1 86 ? 45.111 -7.308 10.118 1.00 30.38 410 LEU A N 1
ATOM 647 C CA . LEU A 1 86 ? 46.256 -6.806 10.885 1.00 28.61 410 LEU A CA 1
ATOM 648 C C . LEU A 1 86 ? 47.406 -7.810 10.905 1.00 32.67 410 LEU A C 1
ATOM 649 O O . LEU A 1 86 ? 48.574 -7.437 10.735 1.00 31.07 410 LEU A O 1
ATOM 654 N N . ARG A 1 87 ? 47.106 -9.085 11.175 1.00 30.12 411 ARG A N 1
ATOM 655 C CA . ARG A 1 87 ? 48.172 -10.084 11.235 1.00 34.00 411 ARG A CA 1
ATOM 656 C C . ARG A 1 87 ? 48.863 -10.227 9.888 1.00 35.10 411 ARG A C 1
ATOM 657 O O . ARG A 1 87 ? 50.088 -10.389 9.821 1.00 37.23 411 ARG A O 1
ATOM 660 N N . HIS A 1 88 ? 48.094 -10.154 8.801 1.00 37.41 412 HIS A N 1
ATOM 661 C CA . HIS A 1 88 ? 48.680 -10.185 7.465 1.00 36.90 412 HIS A CA 1
ATOM 662 C C . HIS A 1 88 ? 49.694 -9.066 7.279 1.00 38.14 412 HIS A C 1
ATOM 663 O O . HIS A 1 88 ? 50.831 -9.303 6.855 1.00 37.96 412 HIS A O 1
ATOM 670 N N . PHE A 1 89 ? 49.291 -7.828 7.572 1.00 37.00 413 PHE A N 1
ATOM 671 C CA . PHE A 1 89 ? 50.172 -6.684 7.380 1.00 32.60 413 PHE A CA 1
ATOM 672 C C . PHE A 1 89 ? 51.270 -6.590 8.429 1.00 32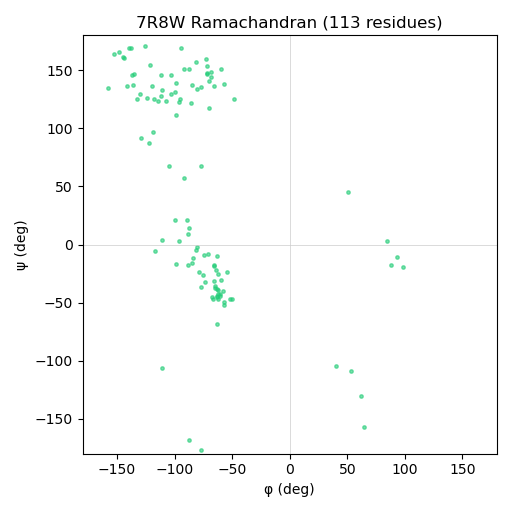.95 413 PHE A C 1
ATOM 673 O O . PHE A 1 89 ? 52.172 -5.756 8.278 1.00 32.03 413 PHE A O 1
ATOM 681 N N . GLN A 1 90 ? 51.217 -7.405 9.486 1.00 32.67 414 GLN A N 1
ATOM 682 C CA . GLN A 1 90 ? 52.387 -7.547 10.351 1.00 34.38 414 GLN A CA 1
ATOM 683 C C . GLN A 1 90 ? 53.472 -8.398 9.700 1.00 37.61 414 GLN A C 1
ATOM 684 O O . GLN A 1 90 ? 54.658 -8.228 10.011 1.00 38.28 414 GLN A O 1
ATOM 690 N N . ARG A 1 91 ? 53.111 -9.305 8.792 1.00 37.99 415 ARG A N 1
ATOM 691 C CA . ARG A 1 91 ? 54.128 -10.172 8.209 1.00 43.48 415 ARG A CA 1
ATOM 692 C C . ARG A 1 91 ? 54.326 -10.013 6.711 1.00 42.74 415 ARG A C 1
ATOM 693 O O . ARG A 1 91 ? 55.243 -10.633 6.165 1.00 51.72 415 ARG A O 1
ATOM 701 N N . SER A 1 92 ? 53.515 -9.217 6.029 1.00 40.12 416 SER A N 1
ATOM 702 C CA . SER A 1 92 ? 53.825 -8.816 4.669 1.00 39.06 416 SER A CA 1
ATOM 703 C C . SER A 1 92 ? 53.559 -7.323 4.526 1.00 40.74 416 SER A C 1
ATOM 704 O O . SER A 1 92 ? 52.658 -6.786 5.182 1.00 37.07 416 SER A O 1
ATOM 707 N N . PRO A 1 93 ? 54.341 -6.631 3.696 1.00 42.85 417 PRO A N 1
ATOM 708 C CA . PRO A 1 93 ? 54.204 -5.170 3.599 1.00 40.90 417 PRO A CA 1
ATOM 709 C C . PRO A 1 93 ? 52.899 -4.718 2.960 1.00 44.58 417 PRO A C 1
ATOM 710 O O . PRO A 1 93 ? 52.323 -5.376 2.088 1.00 41.07 417 PRO A O 1
ATOM 714 N N . ILE A 1 94 ? 52.441 -3.561 3.417 1.00 37.79 418 ILE A N 1
ATOM 715 C CA . ILE A 1 94 ? 51.255 -2.898 2.895 1.00 40.95 418 ILE A CA 1
ATOM 716 C C . ILE A 1 94 ? 51.576 -2.387 1.498 1.00 45.27 418 ILE A C 1
ATOM 717 O O . ILE A 1 94 ? 52.453 -1.524 1.356 1.00 45.35 418 ILE A O 1
ATOM 722 N N . PRO A 1 95 ? 50.892 -2.869 0.441 1.00 46.54 419 PRO A N 1
ATOM 723 C CA . PRO A 1 95 ? 51.217 -2.467 -0.949 1.00 47.27 419 PRO A CA 1
ATOM 724 C C . PRO A 1 95 ? 50.693 -1.080 -1.314 1.00 44.15 419 PRO A C 1
ATOM 725 O O . PRO A 1 95 ? 49.803 -0.911 -2.148 1.00 49.92 419 PRO A O 1
ATOM 729 N N . LEU A 1 96 ? 51.262 -0.049 -0.688 1.00 49.83 420 LEU A N 1
ATOM 730 C CA . LEU A 1 96 ? 50.811 1.324 -0.905 1.00 49.27 420 LEU A CA 1
ATOM 731 C C . LEU A 1 96 ? 51.207 1.829 -2.290 1.00 56.43 420 LEU A C 1
ATOM 732 O O . LEU A 1 96 ? 52.205 1.395 -2.874 1.00 54.05 420 LEU A O 1
ATOM 737 N N . GLU A 1 97 ? 50.425 2.786 -2.807 1.00 57.88 421 GLU A N 1
ATOM 738 C CA . GLU A 1 97 ? 50.680 3.281 -4.157 1.00 57.49 421 GLU A CA 1
ATOM 739 C C . GLU A 1 97 ? 52.031 3.970 -4.278 1.00 58.33 421 GLU A C 1
ATOM 740 O O . GLU A 1 97 ? 52.568 4.054 -5.387 1.00 61.84 421 GLU A O 1
ATOM 746 N N . CYS A 1 98 ? 52.604 4.445 -3.171 1.00 56.09 422 CYS A N 1
ATOM 747 C CA . CYS A 1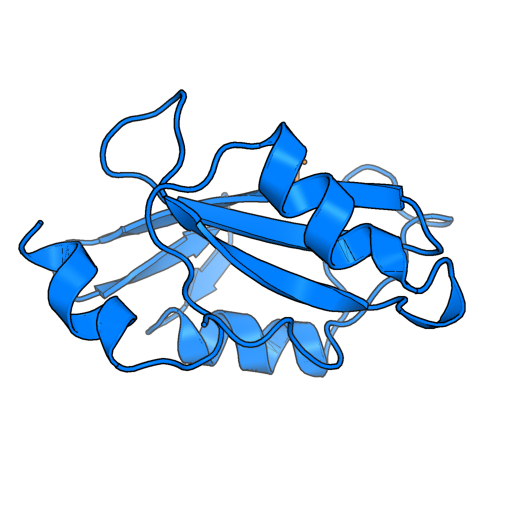 98 ? 53.913 5.083 -3.193 1.00 59.43 422 CYS A CA 1
ATOM 748 C C . CYS A 1 98 ? 55.059 4.090 -3.009 1.00 65.42 422 CYS A C 1
ATOM 749 O O . CYS A 1 98 ? 56.154 4.490 -2.593 1.00 69.47 422 CYS A O 1
ATOM 752 N N . GLY A 1 99 ? 54.814 2.808 -3.288 1.00 64.37 423 GLY A N 1
ATOM 753 C CA . GLY A 1 99 ? 55.825 1.800 -3.566 1.00 66.30 423 GLY A CA 1
ATOM 754 C C . GLY A 1 99 ? 57.120 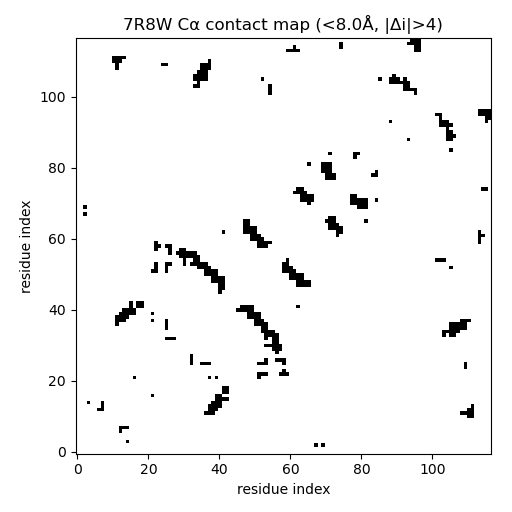1.748 -2.775 1.00 73.00 423 GLY A C 1
ATOM 755 O O . GLY A 1 99 ? 57.142 1.281 -1.631 1.00 73.80 423 GLY A O 1
ATOM 756 N N . ALA A 1 100 ? 58.212 2.207 -3.400 1.00 73.75 424 ALA A N 1
ATOM 757 C CA . ALA A 1 100 ? 59.577 1.958 -2.943 1.00 71.21 424 ALA A CA 1
ATOM 758 C C . ALA A 1 100 ? 59.868 2.560 -1.576 1.00 73.80 424 ALA A C 1
ATOM 759 O O . ALA A 1 100 ? 60.078 1.829 -0.600 1.00 74.70 424 ALA A O 1
ATOM 761 N N . ALA A 1 101 ? 59.910 3.892 -1.497 1.00 72.78 425 ALA A N 1
ATOM 762 C CA . ALA A 1 101 ? 60.101 4.545 -0.208 1.00 71.95 425 ALA A CA 1
ATOM 763 C C . ALA A 1 101 ? 58.963 4.261 0.767 1.00 72.14 425 ALA A C 1
ATOM 764 O O . ALA A 1 101 ? 59.094 4.581 1.954 1.00 71.09 425 ALA A O 1
ATOM 766 N N . CYS A 1 102 ? 57.865 3.660 0.303 1.00 68.60 426 CYS A N 1
ATOM 767 C CA . CYS A 1 102 ? 56.735 3.314 1.162 1.00 64.79 426 CYS A CA 1
ATOM 768 C C . CYS A 1 102 ? 56.722 1.808 1.438 1.00 64.14 426 CYS A C 1
ATOM 769 O O . CYS A 1 102 ? 55.843 1.065 0.996 1.00 66.75 426 CYS A O 1
ATOM 772 N N . ASP A 1 103 ? 57.721 1.354 2.187 1.00 58.13 427 ASP A N 1
ATOM 773 C CA . ASP A 1 103 ? 57.769 -0.027 2.654 1.00 54.93 427 ASP A CA 1
ATOM 774 C C . ASP A 1 103 ? 57.464 -0.047 4.145 1.00 51.02 427 ASP A C 1
ATOM 775 O O . ASP A 1 103 ? 58.153 0.614 4.930 1.00 49.29 427 ASP A O 1
ATOM 780 N N . VAL A 1 104 ? 56.448 -0.806 4.543 1.00 44.76 428 VAL A N 1
ATOM 781 C CA . VAL A 1 104 ? 56.062 -0.817 5.949 1.00 42.25 428 VAL A CA 1
ATOM 782 C C . VAL A 1 104 ? 55.297 -2.101 6.243 1.00 37.97 428 VAL A C 1
ATOM 783 O O . VAL A 1 104 ? 54.432 -2.516 5.470 1.00 35.37 428 VAL A O 1
ATOM 787 N N . ARG A 1 105 ? 55.649 -2.738 7.361 1.00 35.37 429 ARG A N 1
ATOM 788 C CA . ARG A 1 105 ? 54.846 -3.768 8.012 1.00 35.00 429 ARG A CA 1
ATOM 789 C C . ARG A 1 105 ? 54.326 -3.230 9.342 1.00 30.93 429 ARG A C 1
ATOM 790 O O . ARG A 1 105 ? 55.012 -2.465 10.020 1.00 25.90 429 ARG A O 1
ATOM 795 N N . LEU A 1 106 ? 53.113 -3.639 9.724 1.00 29.48 430 LEU A N 1
ATOM 796 C CA . LEU A 1 106 ? 52.566 -3.215 11.009 1.00 30.34 430 LEU A CA 1
ATOM 797 C C . LEU A 1 106 ? 53.391 -3.796 12.147 1.00 31.64 430 LEU A C 1
ATOM 798 O O . LEU A 1 106 ? 53.762 -4.970 12.123 1.00 32.25 430 LEU A O 1
ATOM 803 N N . SER A 1 107 ? 53.682 -2.970 13.152 1.00 27.91 431 SER A N 1
ATOM 804 C CA . SER A 1 107 ? 54.374 -3.491 14.324 1.00 31.44 431 SER A CA 1
ATOM 805 C C . SER A 1 107 ? 53.422 -3.484 15.511 1.00 28.95 431 SER A C 1
ATOM 806 O O . SER A 1 107 ? 52.486 -4.288 15.559 1.00 38.91 431 SER A O 1
ATOM 809 N N . GLY A 1 108 ? 53.610 -2.556 16.441 1.00 34.68 432 GLY A N 1
ATOM 810 C CA . GLY A 1 108 ? 52.762 -2.449 17.605 1.00 29.31 432 GLY A CA 1
ATOM 811 C C . GLY A 1 108 ? 51.557 -1.576 17.329 1.00 25.78 432 GLY A C 1
ATOM 812 O O . GLY A 1 108 ? 51.248 -1.231 16.187 1.00 25.10 432 GLY A O 1
ATOM 813 N N . TYR A 1 109 ? 50.863 -1.222 18.409 1.00 23.17 433 TYR A N 1
ATOM 814 C CA . TYR A 1 109 ? 49.676 -0.392 18.279 1.00 21.85 433 TYR A CA 1
ATOM 815 C C . TYR A 1 109 ? 49.565 0.570 19.454 1.00 22.86 433 TYR A C 1
ATOM 816 O O . TYR A 1 109 ? 50.160 0.368 20.519 1.00 23.62 433 TYR A O 1
ATOM 825 N N . VAL A 1 110 ? 48.773 1.623 19.247 1.00 21.36 434 VAL A N 1
ATOM 826 C CA . VAL A 1 110 ? 48.480 2.602 20.284 1.00 24.56 434 VAL A CA 1
ATOM 827 C C . VAL A 1 110 ? 47.300 2.073 21.085 1.00 26.99 434 VAL A C 1
ATOM 828 O O . VAL A 1 110 ? 46.220 1.838 20.530 1.00 26.01 434 VAL A O 1
ATOM 832 N N . VAL A 1 111 ? 47.487 1.907 22.384 1.00 27.01 435 VAL A N 1
ATOM 833 C CA . VAL A 1 111 ? 46.444 1.304 23.211 1.00 28.95 435 VAL A CA 1
ATOM 834 C C . VAL A 1 111 ? 45.404 2.372 23.529 1.00 30.80 435 VAL A C 1
ATOM 835 O O . VAL A 1 111 ? 45.753 3.501 23.892 1.00 30.89 435 VAL A O 1
ATOM 839 N N . VAL A 1 112 ? 44.126 2.025 23.379 1.00 28.72 436 VAL A N 1
ATOM 840 C CA . VAL A 1 112 ? 43.061 2.967 23.710 1.00 32.47 436 VAL A CA 1
ATOM 841 C C . VAL A 1 112 ? 42.972 3.127 25.228 1.00 36.85 436 VAL A C 1
ATOM 842 O O . VAL A 1 112 ? 43.206 2.181 25.991 1.00 41.31 436 VAL A O 1
ATOM 846 N N . LEU A 1 113 ? 42.615 4.326 25.675 1.00 42.78 437 LEU A N 1
ATOM 847 C CA . LEU A 1 113 ? 42.487 4.584 27.115 1.00 48.71 437 LEU A CA 1
ATOM 848 C C . LEU A 1 113 ? 41.322 3.814 27.743 1.00 46.39 437 LEU A C 1
ATOM 849 O O . LEU A 1 113 ? 40.294 3.574 27.102 1.00 49.90 437 LEU A O 1
ATOM 867 N N . GLU B 2 2 ? 45.018 6.421 1.726 1.00 47.82 6 GLU B N 1
ATOM 868 C CA . GLU B 2 2 ? 46.026 5.723 0.912 1.00 45.84 6 GLU B CA 1
ATOM 869 C C . GLU B 2 2 ? 45.364 4.785 -0.091 1.00 47.63 6 GLU B C 1
ATOM 870 O O . GLU B 2 2 ? 44.317 4.229 0.210 1.00 48.17 6 GLU B O 1
ATOM 876 N N . LEU B 2 3 ? 45.972 4.669 -1.265 1.00 49.30 7 LEU B N 1
ATOM 877 C CA . LEU B 2 3 ? 45.471 3.723 -2.275 1.00 52.26 7 LEU B CA 1
ATOM 878 C C . LEU B 2 3 ? 46.494 2.608 -2.415 1.00 49.60 7 LEU B C 1
ATOM 879 O O . LEU B 2 3 ? 47.680 2.920 -2.432 1.00 49.57 7 LEU B O 1
ATOM 884 N N . LEU B 2 4 ? 46.043 1.360 -2.414 1.00 51.03 8 LEU B N 1
ATOM 885 C CA . LEU B 2 4 ? 46.912 0.226 -2.681 1.00 51.61 8 LEU B CA 1
ATOM 886 C C . LEU B 2 4 ? 47.100 0.040 -4.188 1.00 52.91 8 LEU B C 1
ATOM 887 O O . LEU B 2 4 ? 46.272 0.460 -4.999 1.00 56.78 8 LEU B O 1
ATOM 892 N N . THR B 2 5 ? 48.197 -0.609 -4.557 1.00 54.79 9 THR B N 1
ATOM 893 C CA . THR B 2 5 ? 48.461 -0.895 -5.965 1.00 56.07 9 THR B CA 1
ATOM 894 C C . THR B 2 5 ? 47.843 -2.222 -6.396 1.00 58.00 9 THR B C 1
ATOM 895 O O . THR B 2 5 ? 47.374 -2.996 -5.561 1.00 53.75 9 THR B O 1
#

Secondary structure (DSSP, 8-state):
--HHHHHTTSTTB--S--HHHHHHHHHTTGGGGTT-EEEEE-SSSTT-EEEEEEETTEEEEEEEEE-TTS-EEETTEEESSHHHHHHHHHHS---BTTTTT-------BPPP-/--B-

B-factor: mean 38.68, std 11.69, range [18.63, 81.51]

Sequence (117 aa):
QKTDHFLSCYPWFHGPISRVRAAQLVQLQGPDAHGVFLVRQSESRRGEYVLTFNLQGRAKHLRLVLTERGQCRVQHLHFPSVVDMLRHFQRSPIPLECGAACDVRLSGYVVVLELLT

Foldseek 3Di:
DVLCPVVVVDQQEAEDDAPVVQFCLQLVVALVSFQAWGKYAYPVDHQWIWIWHAHRRGIDIFTWHADPQAWIDGPPDTGHHPVRVLVVQQPAFDCDPVPDSRTGGHDHYRGHD/DDDD

Solvent-accessible surface area: 6078 Å² total

InterPro domains:
  IPR000980 SH2 domain [PF00017] (336-413)
  IPR000980 SH2 domain [PS50001] (336-434)
  IPR000980 SH2 domain [SM00252] (334-419)
  IPR011993 PH-like domain superfamily [G3DSA:2.30.29.30] (161-281)
  IPR015012 Phenylalanine zipper [PF08916] (23-76)
  IPR030523 SH2B adapter protein [PTHR10872] (315-538)
  IPR035059 SH2B3, SH2 domain [cd10412] (327-423)
  IPR036290 Phenylalanine zipper superfamily [G3DSA:6.10.140.110] (20-83)
  IPR036290 Phenylalanine zipper superfamily [SSF109805] (22-80)
  IPR036860 SH2 domain superfamily [G3DSA:3.30.505.10] (325-436)
  IPR036860 SH2 domain superfamily [SSF55550] (329-423)

Nearest PDB structures (foldseek):
  8cz9-assembly1_A  TM=9.983E-01  e=4.941E-23  Mus musculus
  7r8x-assembly1_A  TM=9.785E-01  e=2.776E-23  Mus musculus
  2hdx-assembly6_F  TM=9.823E-01  e=1.705E-16  Mus musculus
  2hdx-assembly5_E  TM=9.631E-01  e=2.670E-16  Mus musculus
  5w3r-assembly1_A  TM=9.101E-01  e=4.196E-15  Homo sapiens

Radius of gyration: 13.07 Å; Cα contacts (8 Å, |Δi|>4): 239; chains: 2; bounding box: 35×28×33 Å

GO terms:
  GO:0036016 cellular response to interleukin-3 (P, IDA)
  GO:0051898 negative regulation of phosphatidylinositol 3-kinase/protein kinase B signal transduction (P, IDA)
  GO:0035855 megakaryocyte development (P, IMP)
  GO:0038163 thrombopoietin-mediated signaling pathway (P, IMP)
  GO:0043409 negative regulation of MAPK cascade (P, IMP)
  GO:1904893 negative regulation of receptor signaling pathway via STAT (P, IMP)
  GO:1990869 cellular response to chemokine (P, IMP)
  GO:0070100 negative regulation of chemokine-mediated signaling pathway (P, IMP)
  GO:0008285 negative regulation of cell population proliferation (P, IMP)
  GO:0035162 embryonic hemopoiesis (P, IDA)
  GO:0035556 intracellular signal transduction (P, IDA)
  GO:0035162 embryonic hemopoiesis (P, IMP)
  GO:0030097 hemopoiesis (P, IMP)
  GO:0030154 cell differentiation (P, IMP)
  GO:0005515 protein binding (F, IPI)
  GO:0005173 stem cell factor receptor binding (F, IDA)
  GO:0001780 neutrophil homeostasis (P, IGI)
  GO:0035702 monocyte homeostasis (P, IGI)
  GO:0038163 thrombopoietin-mediated signaling pathway (P, IGI)
  GO:0090331 negative regulation of platelet aggregation (P, IGI)